Protein AF-A0A8T1VXT5-F1 (afdb_monomer)

Radius of gyration: 15.93 Å; Cα contacts (8 Å, |Δi|>4): 173; chains: 1; bounding box: 27×40×56 Å

Mean predicted aligned error: 9.42 Å

Secondary structure (DSSP, 8-state):
----------TTSTTTTTGGGGS-SEEEETTSPPPGGGTTT-EEEEEE-STT-EEEEEESSHHHHHHHHHH--SSEEEE-TTS-EEEEE-S-HHHHHHHHHHIIIIITT-

Sequence (110 aa):
MSNFWFQAVSQGVAGIIKTCRSFQSEYVSAYEPRDPKDREKYWLVATEEGCDNVRVCRYDKEQDARGVFDEIWCCRILYNTHGDEVQCAGWNPMAHATIRRVMTEKYLTG

Organism: NCBI:txid221518

Foldseek 3Di:
DDDDDDDDDPPDDPPLVVPLVVLFPDKAFLQAADDPVQQLQWKWKWFADDDLGIIITTDRDPVSQVVVVVSDAGWIFIAHSNRDTDDTDHDDVVRVVSRVCSNVPHYNPD

Solvent-accessible surface area (backbone atoms only — not comparable to full-atom values): 6503 Å² total; per-residue (Å²): 140,84,90,80,90,80,78,89,77,82,90,76,67,80,73,70,66,63,74,65,59,86,76,50,81,42,83,43,59,28,78,52,52,44,60,58,86,53,58,58,55,36,21,34,39,37,32,47,73,58,91,93,38,41,32,33,36,39,26,82,42,67,68,60,38,49,52,51,57,72,70,54,76,59,34,33,37,36,25,43,36,84,65,49,82,75,48,76,49,59,90,50,68,67,47,51,53,51,41,53,50,40,40,61,74,31,21,67,67,75

Nearest PDB structures (foldseek):
  2jzs-assembly1_A  TM=2.879E-01  e=7.447E-01  unclassified
  4grf-assembly1_A  TM=3.196E-01  e=1.773E+00  Phocaeicola vulgatus ATCC 8482
  2h01-assembly1_A  TM=2.784E-01  e=2.272E+00  Plasmodium yoelii
  4hqs-assembly1_A  TM=2.963E-01  e=5.409E+00  Streptococcus pneumoniae TIGR4
  7djk-assembly1_A  TM=3.439E-01  e=4.222E+00  Arabidopsis thaliana

Structure (mmCIF, N/CA/C/O backbone):
data_AF-A0A8T1VXT5-F1
#
_entry.id   AF-A0A8T1VXT5-F1
#
loop_
_atom_site.group_PDB
_atom_site.id
_atom_site.type_symbol
_atom_site.label_atom_id
_atom_site.label_alt_id
_atom_site.label_comp_id
_atom_site.label_asym_id
_atom_site.label_entity_id
_atom_site.label_seq_id
_atom_site.pdbx_PDB_ins_code
_atom_site.Cartn_x
_atom_site.Cartn_y
_atom_site.Cartn_z
_atom_site.occupancy
_atom_site.B_iso_or_equiv
_atom_site.auth_seq_id
_atom_site.auth_comp_id
_atom_site.auth_asym_id
_atom_site.auth_atom_id
_atom_site.pdbx_PDB_model_num
ATOM 1 N N . MET A 1 1 ? 0.366 25.143 -46.150 1.00 42.97 1 MET A N 1
ATOM 2 C CA . MET A 1 1 ? 1.187 25.440 -44.957 1.00 42.97 1 MET A CA 1
ATOM 3 C C . MET A 1 1 ? 0.432 24.961 -43.731 1.00 42.97 1 MET A C 1
ATOM 5 O O . MET A 1 1 ? -0.788 25.057 -43.758 1.00 42.97 1 MET A O 1
ATOM 9 N N . SER A 1 2 ? 1.181 24.465 -42.738 1.00 34.94 2 SER A N 1
ATOM 10 C CA . SER A 1 2 ? 0.801 24.102 -41.355 1.00 34.94 2 SER A CA 1
ATOM 11 C C . SER A 1 2 ? 0.974 22.613 -41.040 1.00 34.94 2 SER A C 1
ATOM 13 O O . SER A 1 2 ? 0.095 21.793 -41.282 1.00 34.94 2 SER A O 1
ATOM 15 N N . ASN A 1 3 ? 2.149 22.305 -40.482 1.00 40.50 3 ASN A N 1
ATOM 16 C CA . ASN A 1 3 ? 2.483 21.059 -39.798 1.00 40.50 3 ASN A CA 1
ATOM 17 C C . ASN A 1 3 ? 1.803 21.043 -38.422 1.00 40.50 3 ASN A C 1
ATOM 19 O O . ASN A 1 3 ? 1.971 21.995 -37.662 1.00 40.50 3 ASN A O 1
ATOM 23 N N . PHE A 1 4 ? 1.123 19.952 -38.073 1.00 35.25 4 PHE A N 1
ATOM 24 C CA . PHE A 1 4 ? 0.721 19.662 -36.697 1.00 35.25 4 PHE A CA 1
ATOM 25 C C . PHE A 1 4 ? 1.292 18.304 -36.288 1.00 35.25 4 PHE A C 1
ATOM 27 O O . PHE A 1 4 ? 0.846 17.250 -36.731 1.00 35.25 4 PHE A O 1
ATOM 34 N N . TRP A 1 5 ? 2.323 18.359 -35.451 1.00 41.44 5 TRP A N 1
ATOM 35 C CA . TRP A 1 5 ? 2.756 17.256 -34.605 1.00 41.44 5 TRP A CA 1
ATOM 36 C C . TRP A 1 5 ? 1.689 17.022 -33.543 1.00 41.44 5 TRP A C 1
ATOM 38 O O . TRP A 1 5 ? 1.397 17.984 -32.856 1.00 41.44 5 TRP A O 1
ATOM 48 N N . PHE A 1 6 ? 1.170 15.806 -33.344 1.00 32.94 6 PHE A N 1
ATOM 49 C CA . PHE A 1 6 ? 0.719 15.356 -32.018 1.00 32.94 6 PHE A CA 1
ATOM 50 C C . PHE A 1 6 ? 0.604 13.819 -31.949 1.00 32.94 6 PHE A C 1
ATOM 52 O O . PHE A 1 6 ? -0.266 13.203 -32.550 1.00 32.94 6 PHE A O 1
ATOM 59 N N . GLN A 1 7 ? 1.546 13.262 -31.183 1.00 29.30 7 GLN A N 1
ATOM 60 C CA . GLN A 1 7 ? 1.432 12.170 -30.209 1.00 29.30 7 GLN A CA 1
ATOM 61 C C . GLN A 1 7 ? 0.935 10.781 -30.648 1.00 29.30 7 GLN A C 1
ATOM 63 O O . GLN A 1 7 ? -0.252 10.502 -30.787 1.00 29.30 7 GLN A O 1
ATOM 68 N N . ALA A 1 8 ? 1.904 9.861 -30.692 1.00 33.66 8 ALA A N 1
ATOM 69 C CA . ALA A 1 8 ? 1.696 8.429 -30.560 1.00 33.66 8 ALA A CA 1
ATOM 70 C C . ALA A 1 8 ? 1.116 8.114 -29.171 1.00 33.66 8 ALA A C 1
ATOM 72 O O . ALA A 1 8 ? 1.786 8.272 -28.152 1.00 33.66 8 ALA A O 1
ATOM 73 N N . VAL A 1 9 ? -0.135 7.663 -29.141 1.00 38.06 9 VAL A N 1
ATOM 74 C CA . VAL A 1 9 ? -0.779 7.135 -27.937 1.00 38.06 9 VAL A CA 1
ATOM 75 C C . VAL A 1 9 ? -0.375 5.666 -27.817 1.00 38.06 9 VAL A C 1
ATOM 77 O O . VAL A 1 9 ? -0.779 4.835 -28.630 1.00 38.06 9 VAL A O 1
ATOM 80 N N . SER A 1 10 ? 0.460 5.340 -26.833 1.00 31.66 10 SER A N 1
ATOM 81 C CA . SER A 1 10 ? 0.833 3.964 -26.508 1.00 31.66 10 SER A CA 1
ATOM 82 C C . SER A 1 10 ? -0.372 3.219 -25.921 1.00 31.66 10 SER A C 1
ATOM 84 O O . SER A 1 10 ? -0.657 3.252 -24.725 1.00 31.66 10 SER A O 1
ATOM 86 N N . GLN A 1 11 ? -1.102 2.513 -26.782 1.00 36.59 11 GLN A N 1
ATOM 87 C CA . GLN A 1 11 ? -2.072 1.504 -26.367 1.00 36.59 11 GLN A CA 1
ATOM 88 C C . GLN A 1 11 ? -1.321 0.272 -25.849 1.00 36.59 11 GLN A C 1
ATOM 90 O O . GLN A 1 11 ? -0.969 -0.613 -26.620 1.00 36.59 11 GLN A O 1
ATOM 95 N N . GLY A 1 12 ? -1.023 0.229 -24.549 1.00 31.75 12 GLY A N 1
ATOM 96 C CA . GLY A 1 12 ? -0.333 -0.931 -23.965 1.00 31.75 12 GLY A CA 1
ATOM 97 C C . GLY A 1 12 ? -0.680 -1.279 -22.520 1.00 31.75 12 GLY A C 1
ATOM 98 O O . GLY A 1 12 ? -0.534 -2.432 -22.139 1.00 31.75 12 GLY A O 1
ATOM 99 N N . VAL A 1 13 ? -1.175 -0.335 -21.710 1.00 40.25 13 VAL A N 1
ATOM 100 C CA . VAL A 1 13 ? -1.324 -0.564 -20.253 1.00 40.25 13 VAL A CA 1
ATOM 101 C C . VAL A 1 13 ? -2.787 -0.671 -19.804 1.00 40.25 13 VAL A C 1
ATOM 103 O O . VAL A 1 13 ? -3.094 -1.343 -18.824 1.00 40.25 13 VAL A O 1
ATOM 106 N N . ALA A 1 14 ? -3.727 -0.097 -20.562 1.00 38.41 14 ALA A N 1
ATOM 107 C CA . ALA A 1 14 ? -5.142 -0.054 -20.175 1.00 38.41 14 ALA A CA 1
ATOM 108 C C . ALA A 1 14 ? -5.850 -1.428 -20.192 1.00 38.41 14 ALA A C 1
ATOM 110 O O . ALA A 1 14 ? -6.908 -1.582 -19.585 1.00 38.41 14 ALA A O 1
ATOM 111 N N . GLY A 1 15 ? -5.289 -2.420 -20.893 1.00 29.75 15 GLY A N 1
ATOM 112 C CA . GLY A 1 15 ? -5.902 -3.741 -21.055 1.00 29.75 15 GLY A CA 1
ATOM 113 C C . GLY A 1 15 ? -5.763 -4.659 -19.839 1.00 29.75 15 GLY A C 1
ATOM 114 O O . GLY A 1 15 ? -6.658 -5.461 -19.596 1.00 29.7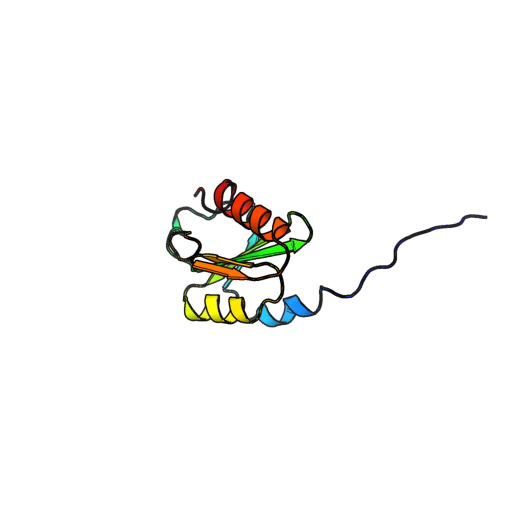5 15 GLY A O 1
ATOM 115 N N . ILE A 1 16 ? -4.686 -4.532 -19.056 1.00 42.62 16 ILE A N 1
ATOM 116 C CA . ILE A 1 16 ? -4.356 -5.529 -18.021 1.00 42.62 16 ILE A CA 1
ATOM 117 C C . ILE A 1 16 ? -5.066 -5.232 -16.688 1.00 42.62 16 ILE A C 1
ATOM 119 O O . ILE A 1 16 ? -5.418 -6.148 -15.955 1.00 42.62 16 ILE A O 1
ATOM 123 N N . ILE A 1 17 ? -5.391 -3.967 -16.408 1.00 44.53 17 ILE A N 1
ATOM 124 C CA . ILE A 1 17 ? -6.075 -3.560 -15.162 1.00 44.53 17 ILE A CA 1
ATOM 125 C C . ILE A 1 17 ? -7.564 -3.969 -15.165 1.00 44.53 17 ILE A C 1
ATOM 127 O O . ILE A 1 17 ? -8.216 -4.035 -14.124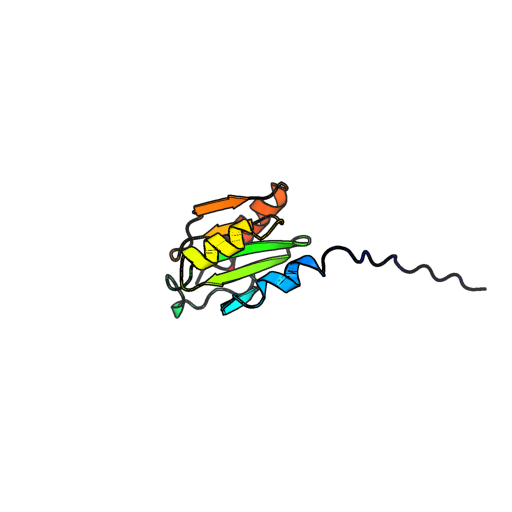 1.00 44.53 17 ILE A O 1
ATOM 131 N N . LYS A 1 18 ? -8.139 -4.274 -16.337 1.00 40.12 18 LYS A N 1
ATOM 132 C CA . LYS A 1 18 ? -9.584 -4.508 -16.469 1.00 40.12 18 LYS A CA 1
ATOM 133 C C . LYS A 1 18 ? -10.051 -5.847 -15.884 1.00 40.12 18 LYS A C 1
ATOM 135 O O . LYS A 1 18 ? -11.232 -5.959 -15.568 1.00 40.12 18 LYS A O 1
ATOM 140 N N . THR A 1 19 ? -9.161 -6.827 -15.724 1.00 40.03 19 THR A N 1
ATOM 141 C CA . THR A 1 19 ? -9.538 -8.198 -15.340 1.00 40.03 19 THR A CA 1
ATOM 142 C C . THR A 1 19 ? -9.670 -8.389 -13.824 1.00 40.03 19 THR A C 1
ATOM 144 O O . THR A 1 19 ? -10.522 -9.157 -13.396 1.00 40.03 19 THR A O 1
ATOM 147 N N . CYS A 1 20 ? -8.953 -7.620 -12.995 1.00 46.28 20 CYS A N 1
ATOM 148 C CA . CYS A 1 20 ? -9.057 -7.707 -11.526 1.00 46.28 20 CYS A CA 1
ATOM 149 C C . CYS A 1 20 ? -10.175 -6.823 -10.928 1.00 46.28 20 CYS A C 1
ATOM 151 O O . CYS A 1 20 ? -10.312 -6.721 -9.712 1.00 46.28 20 CYS A O 1
ATOM 153 N N . ARG A 1 21 ? -10.995 -6.169 -11.766 1.00 49.59 21 ARG A N 1
ATOM 154 C CA . ARG A 1 21 ? -12.031 -5.214 -11.325 1.00 49.59 21 ARG A CA 1
ATOM 155 C C . ARG A 1 21 ? -13.292 -5.856 -10.741 1.00 49.59 21 ARG A C 1
ATOM 157 O O . ARG A 1 21 ? -14.089 -5.146 -10.143 1.00 49.59 21 ARG A O 1
ATOM 164 N N . SER A 1 22 ? -13.509 -7.158 -10.933 1.00 45.31 22 SER A N 1
ATOM 165 C CA . SER A 1 22 ? -14.732 -7.842 -10.480 1.00 45.31 22 SER A CA 1
ATOM 166 C C . SER A 1 22 ? -14.680 -8.337 -9.029 1.00 45.31 22 SER A C 1
ATOM 168 O O . SER A 1 22 ? -15.710 -8.763 -8.519 1.00 45.31 22 SER A O 1
ATOM 170 N N . PHE A 1 23 ? -13.514 -8.277 -8.373 1.00 49.00 23 PHE A N 1
ATOM 171 C CA . PHE A 1 23 ? -13.314 -8.708 -6.978 1.00 49.00 23 PHE A CA 1
ATOM 172 C C . PHE A 1 23 ? -12.913 -7.574 -6.021 1.00 49.00 23 PHE A C 1
ATOM 174 O O . PHE A 1 23 ? -12.847 -7.783 -4.813 1.00 49.00 23 PHE A O 1
ATOM 181 N N . GLN A 1 24 ? -12.645 -6.373 -6.536 1.00 56.75 24 GLN A N 1
ATOM 182 C CA . GLN A 1 24 ? -12.264 -5.225 -5.714 1.00 56.75 24 GLN A CA 1
ATOM 183 C C . GLN A 1 24 ? -13.507 -4.666 -5.022 1.00 56.75 24 GLN A C 1
ATOM 185 O O . GLN A 1 24 ? -14.421 -4.210 -5.709 1.00 56.75 24 GLN A O 1
ATOM 190 N N . SER A 1 25 ? -13.545 -4.678 -3.683 1.00 59.28 25 SER A N 1
ATOM 191 C CA . SER A 1 25 ? -14.630 -3.994 -2.973 1.00 59.28 25 SER A CA 1
ATOM 192 C C . SER A 1 25 ? -14.533 -2.487 -3.216 1.00 59.28 25 SER A C 1
ATOM 194 O O . SER A 1 25 ? -15.550 -1.859 -3.496 1.00 59.28 25 SER A O 1
ATOM 196 N N . GLU A 1 26 ? -13.313 -1.926 -3.229 1.00 74.00 26 GLU A N 1
ATOM 197 C CA . GLU A 1 26 ? -13.056 -0.514 -3.532 1.00 74.00 26 GLU A CA 1
ATOM 198 C C . GLU A 1 26 ? -11.652 -0.292 -4.133 1.00 74.00 26 GLU A C 1
ATOM 200 O O . GLU A 1 26 ? -10.658 -0.855 -3.663 1.00 74.00 26 GLU A O 1
ATOM 205 N N . TYR A 1 27 ? -11.572 0.565 -5.160 1.00 82.94 27 TYR A N 1
ATOM 206 C CA . TYR A 1 27 ? -10.335 1.013 -5.812 1.00 82.94 27 TYR A CA 1
ATOM 207 C C . TYR A 1 27 ? -10.210 2.532 -5.682 1.00 82.94 27 TYR A C 1
ATOM 209 O O . TYR A 1 27 ? -10.947 3.275 -6.335 1.00 82.94 27 TYR A O 1
ATOM 217 N N . VAL A 1 28 ? -9.305 2.999 -4.824 1.00 90.81 28 VAL A N 1
ATOM 218 C CA . VAL A 1 28 ? -9.264 4.401 -4.381 1.00 90.81 28 VAL A CA 1
ATOM 219 C C . VAL A 1 28 ? -7.895 5.046 -4.585 1.00 90.81 28 VAL A C 1
ATOM 221 O O . VAL A 1 28 ? -6.885 4.383 -4.829 1.00 90.81 28 VAL A O 1
ATOM 224 N N . SER A 1 29 ? -7.866 6.375 -4.519 1.00 92.62 29 SER A N 1
ATOM 225 C CA . SER A 1 29 ? -6.624 7.148 -4.489 1.00 92.62 29 SER A CA 1
ATOM 226 C C . SER A 1 29 ? -5.938 6.996 -3.129 1.00 92.62 29 SER A C 1
ATOM 228 O O . SER A 1 29 ? -6.598 7.115 -2.102 1.00 92.62 29 SER A O 1
ATOM 230 N N . ALA A 1 30 ? -4.615 6.804 -3.101 1.00 94.38 30 ALA A N 1
ATOM 231 C CA . ALA A 1 30 ? -3.855 6.805 -1.845 1.00 94.38 30 ALA A CA 1
ATOM 232 C C . ALA A 1 30 ? -3.657 8.216 -1.251 1.00 94.38 30 ALA A C 1
ATOM 234 O O . ALA A 1 30 ? -3.162 8.366 -0.138 1.00 94.38 30 ALA A O 1
ATOM 235 N N . TYR A 1 31 ? -4.017 9.264 -1.997 1.00 93.31 31 TYR A N 1
AT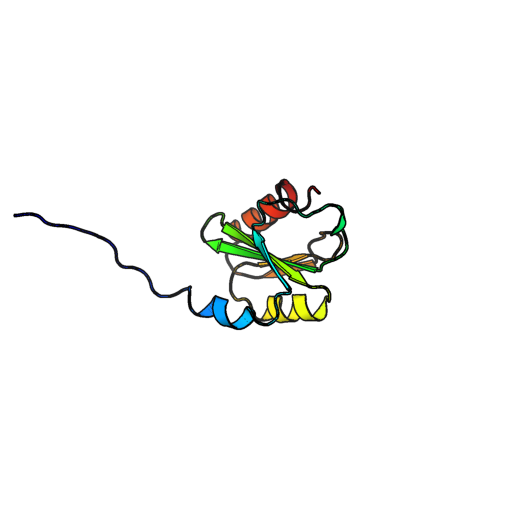OM 236 C CA . TYR A 1 31 ? -3.901 10.657 -1.551 1.00 93.31 31 TYR A CA 1
ATOM 237 C C . TYR A 1 31 ? -5.097 11.118 -0.719 1.00 93.31 31 TYR A C 1
ATOM 239 O O . TYR A 1 31 ? -5.021 12.155 -0.063 1.00 93.31 31 TYR A O 1
ATOM 247 N N . GLU A 1 32 ? -6.187 10.358 -0.754 1.00 91.12 32 GLU A N 1
ATOM 248 C CA . GLU A 1 32 ? -7.335 10.557 0.117 1.00 91.12 32 GLU A CA 1
ATOM 249 C C . GLU A 1 32 ? -7.114 9.709 1.373 1.00 91.12 32 GLU A C 1
ATOM 251 O O . GLU A 1 32 ? -6.997 8.486 1.256 1.00 91.12 32 GLU A O 1
ATOM 256 N N . PRO A 1 33 ? -7.009 10.323 2.565 1.00 91.00 33 PRO A N 1
ATOM 257 C CA . PRO A 1 33 ? -6.837 9.572 3.798 1.00 91.00 33 PRO A CA 1
ATOM 258 C C . PRO A 1 33 ? -7.966 8.561 3.981 1.00 91.00 33 PRO A C 1
ATOM 260 O O . PRO A 1 33 ? -9.131 8.837 3.683 1.00 91.00 33 PRO A O 1
ATOM 263 N N . ARG A 1 34 ? -7.621 7.384 4.497 1.00 90.62 34 ARG A N 1
ATOM 264 C CA . ARG A 1 34 ? -8.605 6.387 4.919 1.00 90.62 34 ARG A CA 1
ATOM 265 C C . ARG A 1 34 ? -9.503 6.975 6.013 1.00 90.62 34 ARG A C 1
ATOM 267 O O . ARG A 1 34 ? -9.024 7.705 6.878 1.00 90.62 34 ARG A O 1
ATOM 274 N N . ASP A 1 35 ? -10.791 6.625 5.998 1.00 89.88 35 ASP A N 1
ATOM 275 C CA . ASP A 1 35 ? -11.696 6.977 7.097 1.00 89.88 35 ASP A CA 1
ATOM 276 C C . ASP A 1 35 ? -11.181 6.317 8.396 1.00 89.88 35 ASP A C 1
ATOM 278 O O . ASP A 1 35 ? -10.931 5.106 8.395 1.00 89.88 35 ASP A O 1
ATOM 282 N N . PRO A 1 36 ? -11.045 7.059 9.509 1.00 88.75 36 PRO A N 1
ATOM 283 C CA . PRO A 1 36 ? -10.654 6.495 10.801 1.00 88.75 36 PRO A CA 1
ATOM 284 C C . PRO A 1 36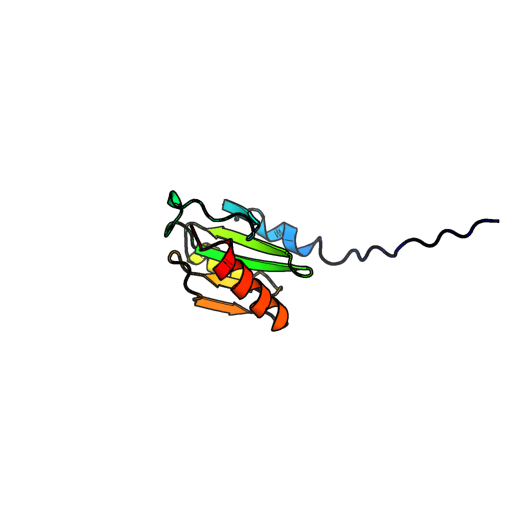 ? -11.494 5.282 11.232 1.00 88.75 36 PRO A C 1
ATOM 286 O O . PRO A 1 36 ? -10.998 4.386 11.910 1.00 88.75 36 PRO A O 1
ATOM 289 N N . LYS A 1 37 ? -12.768 5.212 10.825 1.00 89.00 37 LYS A N 1
ATOM 290 C CA . LYS A 1 37 ? -13.669 4.078 11.109 1.00 89.00 37 LYS A CA 1
ATOM 291 C C . LYS A 1 37 ? -13.287 2.810 10.369 1.00 89.00 37 LYS A C 1
ATOM 293 O O . LYS A 1 37 ? -13.596 1.714 10.825 1.00 89.00 37 LYS A O 1
ATOM 298 N N . ASP A 1 38 ? -12.654 2.967 9.217 1.00 87.62 38 ASP A N 1
ATOM 299 C CA . ASP A 1 38 ? -12.188 1.845 8.431 1.00 87.62 38 ASP A CA 1
ATOM 300 C C . ASP A 1 38 ? -10.842 1.346 8.931 1.00 87.62 38 ASP A C 1
ATOM 3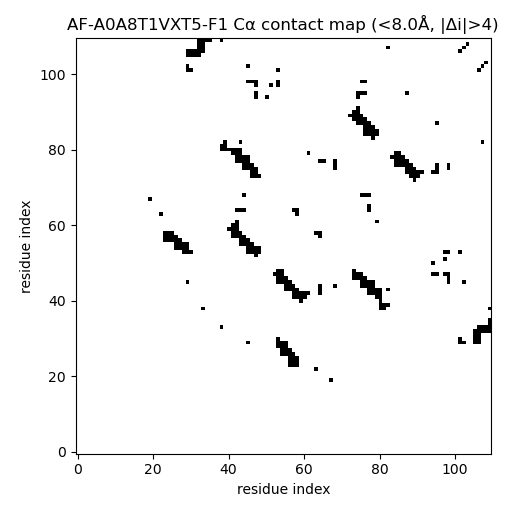02 O O . ASP A 1 38 ? -10.371 0.352 8.385 1.00 87.62 38 ASP A O 1
ATOM 306 N N . ARG A 1 39 ? -10.201 1.997 9.916 1.00 84.56 39 ARG A N 1
ATOM 307 C CA . ARG A 1 39 ? -8.950 1.537 10.535 1.00 84.56 39 ARG A CA 1
ATOM 308 C C . ARG A 1 39 ? -9.097 0.084 10.993 1.00 84.56 39 ARG A C 1
ATOM 310 O O . ARG A 1 39 ? -10.116 -0.308 11.539 1.00 84.56 39 ARG A O 1
ATOM 317 N N . GLU A 1 40 ? -8.104 -0.739 10.672 1.00 88.69 40 GLU A N 1
ATOM 318 C CA . GLU A 1 40 ? -8.085 -2.184 10.944 1.00 88.69 40 GLU A CA 1
ATOM 319 C C . GLU A 1 40 ? -9.160 -3.046 10.256 1.00 88.69 40 GLU A C 1
ATOM 321 O O . GLU A 1 40 ? -9.196 -4.256 10.454 1.00 88.69 40 GLU A O 1
ATOM 326 N N . LYS A 1 41 ? -9.987 -2.471 9.375 1.00 91.50 41 LYS A N 1
ATOM 327 C CA . LYS A 1 41 ? -11.034 -3.219 8.667 1.00 91.50 41 LYS A CA 1
ATOM 328 C C . LYS A 1 41 ? -10.552 -3.989 7.436 1.00 91.50 41 LYS A C 1
ATOM 330 O O . LYS A 1 41 ? -10.980 -5.115 7.216 1.00 91.50 41 LYS A O 1
ATOM 335 N N . TYR A 1 42 ? -9.683 -3.380 6.629 1.00 94.44 42 TYR A N 1
ATOM 336 C CA . TYR A 1 42 ? -9.356 -3.887 5.296 1.00 94.44 42 TYR A CA 1
ATOM 337 C C . TYR A 1 42 ? -7.881 -4.229 5.139 1.00 94.44 42 TYR A C 1
ATOM 339 O O . TYR A 1 42 ? -7.014 -3.457 5.546 1.00 94.44 42 TYR A O 1
ATOM 347 N N . TRP A 1 43 ? -7.620 -5.333 4.451 1.00 96.00 43 TRP A N 1
ATOM 348 C CA . TRP A 1 43 ? -6.355 -5.603 3.783 1.00 96.00 43 TRP A CA 1
ATOM 349 C C . TRP A 1 43 ? -6.187 -4.674 2.589 1.00 96.00 43 TRP A C 1
ATOM 351 O O . TRP A 1 43 ? -7.158 -4.366 1.891 1.00 96.00 43 TRP A O 1
ATOM 361 N N . LEU A 1 44 ? -4.954 -4.231 2.346 1.00 96.31 44 LEU A N 1
ATOM 362 C CA . LEU A 1 44 ? -4.675 -3.214 1.340 1.00 96.31 44 LEU A CA 1
ATOM 363 C C . LEU A 1 44 ? -3.639 -3.718 0.345 1.00 96.31 44 LEU A C 1
ATOM 365 O O . LEU A 1 44 ? -2.572 -4.185 0.735 1.00 96.31 44 LEU A O 1
ATOM 369 N N . VAL A 1 45 ? -3.917 -3.543 -0.942 1.00 96.31 45 VAL A N 1
ATOM 370 C CA . VAL A 1 45 ? -2.905 -3.677 -1.994 1.00 96.31 45 VAL A CA 1
ATOM 371 C C . VAL A 1 45 ? -2.688 -2.303 -2.600 1.00 96.31 45 VAL A C 1
ATOM 373 O O . VAL A 1 45 ? -3.569 -1.772 -3.277 1.00 96.31 45 VAL A O 1
ATOM 376 N N . ALA A 1 46 ? -1.523 -1.721 -2.333 1.00 96.81 46 ALA A N 1
ATOM 377 C CA . ALA A 1 46 ? -1.121 -0.450 -2.910 1.00 96.81 46 ALA A CA 1
ATOM 378 C C . ALA A 1 46 ? -0.297 -0.690 -4.176 1.00 96.81 46 ALA A C 1
ATOM 380 O O . ALA A 1 46 ? 0.581 -1.551 -4.189 1.00 96.81 46 ALA A O 1
ATOM 381 N N . THR A 1 47 ? -0.559 0.077 -5.226 1.00 95.31 47 THR A N 1
ATOM 382 C CA . THR A 1 47 ? 0.130 -0.007 -6.521 1.00 95.31 47 THR A CA 1
ATOM 383 C C . THR A 1 47 ? 0.517 1.383 -7.000 1.00 95.31 47 THR A C 1
ATOM 385 O O . THR A 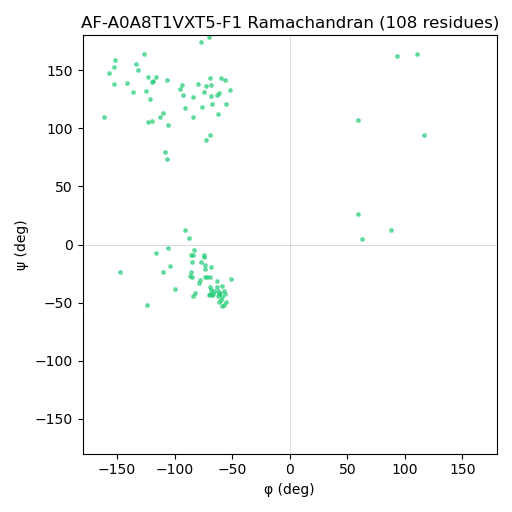1 47 ? -0.127 2.359 -6.620 1.00 95.31 47 THR A O 1
ATOM 388 N N . GLU A 1 48 ? 1.546 1.486 -7.839 1.00 93.12 48 GLU A N 1
ATOM 389 C CA . GLU A 1 48 ? 1.833 2.717 -8.582 1.00 93.12 48 GLU A CA 1
ATOM 390 C C . GLU A 1 48 ? 1.534 2.512 -10.070 1.00 93.12 48 GLU A C 1
ATOM 392 O O . GLU A 1 48 ? 2.203 1.740 -10.763 1.00 93.12 48 GLU A O 1
ATOM 397 N N . GLU A 1 49 ? 0.518 3.219 -10.561 1.00 87.38 49 GLU A N 1
ATOM 398 C CA . GLU A 1 49 ? 0.030 3.137 -11.938 1.00 87.38 49 GLU A CA 1
ATOM 399 C C . GLU A 1 49 ? 0.430 4.384 -12.735 1.00 87.38 49 GLU A C 1
ATOM 401 O O . GLU A 1 49 ? -0.387 5.256 -13.034 1.00 87.38 49 GLU A O 1
ATOM 406 N N . GLY A 1 50 ? 1.711 4.475 -13.082 1.00 84.12 50 GLY A N 1
ATOM 407 C CA . GLY A 1 50 ? 2.308 5.693 -13.637 1.00 84.12 50 GLY A CA 1
ATOM 408 C C . GLY A 1 50 ? 2.929 6.564 -12.545 1.00 84.12 50 GLY A C 1
ATOM 409 O O . GLY A 1 50 ? 2.645 6.382 -11.367 1.00 84.12 50 GLY A O 1
ATOM 410 N N . CYS A 1 51 ? 3.808 7.485 -12.946 1.00 85.44 51 CYS A N 1
ATOM 411 C CA . CYS A 1 51 ? 4.637 8.260 -12.018 1.00 85.44 51 CYS A CA 1
ATOM 412 C C . CYS A 1 51 ? 3.786 9.005 -10.977 1.00 85.44 51 CYS A C 1
ATOM 414 O O . CYS A 1 51 ? 2.950 9.826 -11.357 1.00 85.44 51 CYS A O 1
ATOM 416 N N . ASP A 1 52 ? 4.020 8.719 -9.692 1.00 87.06 52 ASP A N 1
ATOM 417 C CA . ASP A 1 52 ? 3.341 9.343 -8.543 1.00 87.06 52 ASP A CA 1
ATOM 418 C C . ASP A 1 52 ? 1.809 9.145 -8.548 1.00 87.06 52 ASP A C 1
ATOM 420 O O . ASP A 1 52 ? 1.056 9.931 -7.987 1.00 87.06 52 ASP A O 1
ATOM 424 N N . ASN A 1 53 ? 1.307 8.080 -9.182 1.00 92.38 53 ASN A N 1
ATOM 425 C CA . ASN A 1 53 ? -0.112 7.719 -9.146 1.00 92.38 53 ASN A CA 1
ATOM 426 C C . ASN A 1 53 ? -0.309 6.466 -8.289 1.00 92.38 53 ASN A C 1
ATOM 428 O O . ASN A 1 53 ? -0.446 5.354 -8.806 1.00 92.38 53 ASN A O 1
ATOM 432 N N . VAL A 1 54 ? -0.312 6.655 -6.966 1.00 95.25 54 VAL A N 1
ATOM 433 C CA . VAL A 1 54 ? -0.507 5.561 -6.007 1.00 95.25 54 VAL A CA 1
ATOM 434 C C . VAL A 1 54 ? -1.993 5.278 -5.793 1.00 95.25 54 VAL A C 1
ATOM 436 O O . VAL A 1 54 ? -2.791 6.165 -5.471 1.00 95.25 54 VAL A O 1
ATOM 439 N N . ARG A 1 55 ? -2.362 4.011 -5.962 1.00 94.81 55 ARG A N 1
ATOM 440 C CA . ARG A 1 55 ? -3.731 3.503 -5.874 1.00 94.81 55 ARG A CA 1
ATOM 441 C C . ARG A 1 55 ? -3.822 2.414 -4.828 1.00 94.81 55 ARG A C 1
ATOM 443 O O . ARG A 1 55 ? -2.890 1.625 -4.692 1.00 94.81 55 ARG A O 1
ATOM 450 N N . VAL A 1 56 ? -4.944 2.356 -4.117 1.00 94.50 56 VAL A N 1
ATOM 451 C CA . VAL A 1 56 ? -5.183 1.369 -3.061 1.00 94.50 56 VAL A CA 1
ATOM 452 C C . VAL A 1 56 ? -6.418 0.551 -3.390 1.00 94.50 56 VAL A C 1
ATOM 454 O O . VAL A 1 56 ? -7.503 1.093 -3.593 1.00 94.50 56 VAL A O 1
ATOM 457 N N . CYS A 1 57 ? -6.248 -0.765 -3.402 1.00 93.06 57 CYS A N 1
ATOM 458 C CA . CYS A 1 57 ? -7.344 -1.723 -3.409 1.00 93.06 57 CYS A CA 1
ATOM 459 C C . CYS A 1 57 ? -7.624 -2.166 -1.970 1.00 93.06 57 CYS A C 1
ATOM 461 O O . CYS A 1 57 ? -6.676 -2.497 -1.253 1.00 93.06 57 CYS A O 1
ATOM 463 N N . ARG A 1 58 ? -8.895 -2.204 -1.563 1.00 93.19 58 ARG A N 1
ATOM 464 C CA . ARG A 1 58 ? -9.326 -2.662 -0.231 1.00 93.19 58 ARG A CA 1
ATOM 465 C C . ARG A 1 58 ? -9.988 -4.034 -0.319 1.00 93.19 58 ARG A C 1
ATOM 467 O O . ARG A 1 58 ? -10.743 -4.288 -1.255 1.00 93.19 58 ARG A O 1
ATOM 474 N N . TYR A 1 59 ? -9.727 -4.888 0.667 1.00 92.31 59 TYR A N 1
ATOM 475 C CA . TYR A 1 59 ? -10.306 -6.229 0.759 1.00 92.31 59 TYR A CA 1
ATOM 476 C C . TYR A 1 59 ? -10.639 -6.584 2.207 1.00 92.31 59 TYR A C 1
ATOM 478 O O . TYR A 1 59 ? -9.843 -6.334 3.108 1.00 92.31 59 TYR A O 1
ATOM 486 N N . ASP A 1 60 ? -11.785 -7.221 2.434 1.00 92.00 60 ASP A N 1
ATOM 487 C CA . ASP A 1 60 ? -12.178 -7.688 3.772 1.00 92.00 60 ASP A CA 1
ATOM 488 C C . ASP A 1 60 ? -11.350 -8.894 4.239 1.00 92.00 60 ASP A C 1
ATOM 490 O O . ASP A 1 60 ? -11.166 -9.115 5.435 1.00 92.00 60 ASP A O 1
ATOM 494 N N . LYS A 1 61 ? -10.852 -9.701 3.295 1.00 91.88 61 LYS A N 1
ATOM 495 C CA . LYS A 1 61 ? -10.147 -10.955 3.573 1.00 91.88 61 LYS A CA 1
ATOM 496 C C . LYS A 1 61 ? -8.722 -10.916 3.045 1.00 91.88 61 LYS A C 1
ATOM 498 O O . LYS A 1 61 ? -8.469 -10.490 1.921 1.00 91.88 61 LYS A O 1
ATOM 503 N N . GLU A 1 62 ? -7.810 -11.483 3.830 1.00 94.75 62 GLU A N 1
ATOM 504 C CA . GLU A 1 62 ? -6.406 -11.660 3.449 1.00 94.75 62 GLU A CA 1
ATOM 505 C C . GLU A 1 62 ? -6.257 -12.441 2.140 1.00 94.75 62 GLU A C 1
ATOM 507 O O . GLU A 1 62 ? -5.448 -12.089 1.288 1.00 94.75 62 GLU A O 1
ATOM 512 N N . GLN A 1 63 ? -7.046 -13.506 1.985 1.00 94.38 63 GLN A N 1
ATOM 513 C CA . GLN A 1 63 ? -6.971 -14.415 0.841 1.00 94.38 63 GLN A CA 1
ATOM 514 C C . GLN A 1 63 ? -7.246 -13.687 -0.479 1.00 94.38 63 GLN A C 1
ATOM 516 O O . GLN A 1 63 ? -6.512 -13.888 -1.443 1.00 94.38 63 GLN A O 1
ATOM 521 N N . ASP A 1 64 ? -8.239 -12.795 -0.495 1.00 91.56 64 ASP A N 1
ATOM 522 C CA . ASP A 1 64 ? -8.594 -12.010 -1.679 1.00 91.56 64 ASP A CA 1
ATOM 523 C C . ASP A 1 64 ? -7.489 -10.990 -2.001 1.00 91.56 64 ASP A C 1
ATOM 525 O O . ASP A 1 64 ? -7.059 -10.871 -3.150 1.00 91.56 64 ASP A O 1
ATOM 529 N N . ALA A 1 65 ? -6.953 -10.316 -0.975 1.00 93.88 65 ALA A N 1
ATOM 530 C CA . ALA A 1 65 ? -5.846 -9.374 -1.135 1.00 93.88 65 ALA A CA 1
ATOM 531 C C . ALA A 1 65 ? -4.582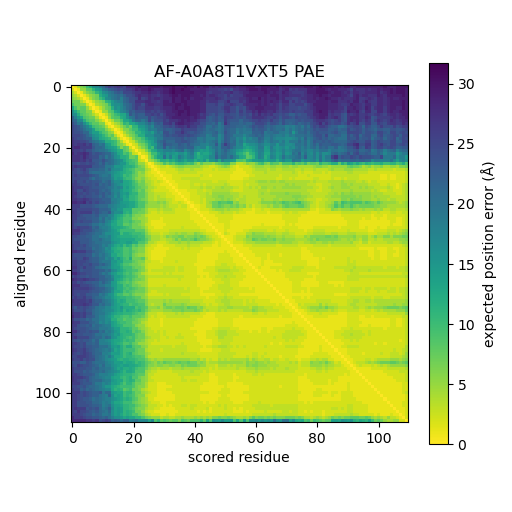 -10.050 -1.682 1.00 93.88 65 ALA A C 1
ATOM 533 O O . ALA A 1 65 ? -3.929 -9.506 -2.571 1.00 93.88 65 ALA A O 1
ATOM 534 N N . ARG A 1 66 ? -4.247 -11.245 -1.180 1.00 95.38 66 ARG A N 1
ATOM 535 C CA . ARG A 1 66 ? -3.111 -12.041 -1.664 1.00 95.38 66 ARG A CA 1
ATOM 536 C C . ARG A 1 66 ? -3.328 -12.551 -3.081 1.00 95.38 66 ARG A C 1
ATOM 538 O O . ARG A 1 66 ? -2.419 -12.428 -3.891 1.00 95.38 66 ARG A O 1
ATOM 545 N N . GLY A 1 67 ? -4.523 -13.054 -3.392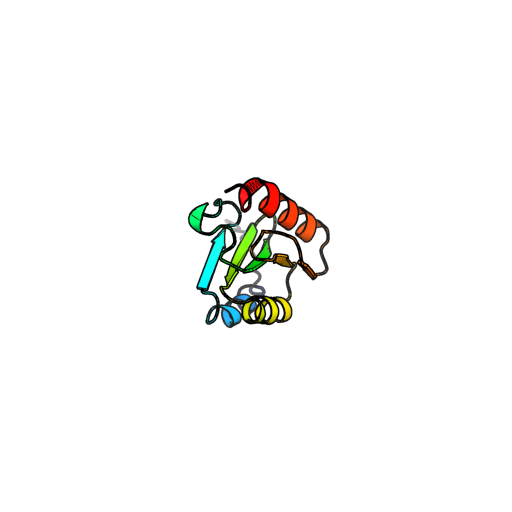 1.00 92.50 67 GLY A N 1
ATOM 546 C CA . GLY A 1 67 ? -4.858 -13.512 -4.740 1.00 92.50 67 GLY A CA 1
ATOM 547 C C . GLY A 1 67 ? -4.636 -12.410 -5.773 1.00 92.50 67 GLY A C 1
ATOM 548 O O . GLY A 1 67 ? -3.897 -12.599 -6.736 1.00 92.50 67 GLY A O 1
ATOM 549 N N . VAL A 1 68 ? -5.166 -11.212 -5.516 1.00 90.00 68 VAL A N 1
ATOM 550 C CA . VAL A 1 68 ? -4.957 -10.070 -6.418 1.00 90.00 68 VAL A CA 1
ATOM 551 C C . VAL A 1 68 ? -3.506 -9.582 -6.398 1.00 90.00 68 VAL A C 1
ATOM 553 O O . VAL A 1 68 ? -2.968 -9.198 -7.438 1.00 90.00 68 VAL A O 1
ATOM 556 N N . PHE A 1 69 ? -2.837 -9.608 -5.243 1.00 93.38 69 PHE A N 1
ATOM 557 C CA . PHE A 1 69 ? -1.414 -9.295 -5.174 1.00 93.38 69 PHE A CA 1
ATOM 558 C C . PHE A 1 69 ? -0.600 -10.218 -6.088 1.00 93.38 69 PHE A C 1
ATOM 560 O O . PHE A 1 69 ? 0.307 -9.744 -6.755 1.00 93.38 69 PHE A O 1
ATOM 567 N N . ASP A 1 70 ? -0.902 -11.505 -6.187 1.00 92.50 70 ASP A N 1
ATOM 568 C CA . ASP A 1 70 ? -0.139 -12.403 -7.059 1.00 92.50 70 ASP A CA 1
ATOM 569 C C . ASP A 1 70 ? -0.450 -12.192 -8.554 1.00 92.50 70 ASP A C 1
ATOM 571 O O . ASP A 1 70 ? 0.434 -12.372 -9.394 1.00 92.50 70 ASP A O 1
ATOM 575 N N . GLU A 1 71 ? -1.655 -11.725 -8.889 1.00 88.81 71 GLU A N 1
ATOM 576 C CA . GLU A 1 71 ? -2.089 -11.443 -10.266 1.00 88.81 71 GLU A CA 1
ATOM 577 C C . GLU A 1 71 ? -1.564 -10.114 -10.834 1.00 88.81 71 GLU A C 1
ATOM 579 O O . GLU A 1 71 ? -1.313 -9.994 -12.038 1.00 88.81 71 GLU A O 1
ATOM 584 N N . ILE A 1 72 ? -1.403 -9.087 -9.993 1.00 86.56 72 ILE A N 1
ATOM 585 C CA . ILE A 1 72 ? -0.906 -7.781 -10.434 1.00 86.56 72 ILE A CA 1
ATOM 586 C C . ILE A 1 72 ? 0.566 -7.907 -10.845 1.00 86.56 72 ILE A C 1
ATOM 588 O O . ILE A 1 72 ? 1.384 -8.507 -10.161 1.00 86.56 72 ILE A O 1
ATOM 592 N N . TRP A 1 73 ? 0.944 -7.288 -11.958 1.00 84.44 73 TRP A N 1
ATOM 593 C CA . TRP A 1 73 ? 2.297 -7.363 -12.522 1.00 84.44 73 TRP A CA 1
ATOM 594 C C . TRP A 1 73 ? 3.127 -6.095 -12.268 1.00 84.44 73 TRP A C 1
ATOM 596 O O . TRP A 1 73 ? 4.355 -6.141 -12.337 1.00 84.44 73 TRP A O 1
ATOM 606 N N . CYS A 1 74 ? 2.483 -4.969 -11.944 1.00 86.56 74 CYS A N 1
ATOM 607 C CA . CYS A 1 74 ? 3.167 -3.720 -11.611 1.00 86.56 74 CYS A CA 1
ATOM 608 C C . CYS A 1 74 ? 3.753 -3.730 -10.184 1.00 86.56 74 CYS A C 1
ATOM 610 O O . CYS A 1 74 ? 3.575 -4.683 -9.412 1.00 86.56 74 CYS A O 1
ATOM 612 N N . CYS A 1 75 ? 4.493 -2.665 -9.848 1.00 93.44 75 CYS A N 1
ATOM 613 C CA . CYS A 1 75 ? 5.016 -2.468 -8.500 1.00 93.44 75 CYS A CA 1
ATOM 614 C C . CYS A 1 75 ? 3.877 -2.310 -7.505 1.00 93.44 75 CYS A C 1
ATOM 616 O O . CYS A 1 75 ? 2.978 -1.488 -7.690 1.00 93.44 75 CYS A O 1
ATOM 618 N N . ARG A 1 76 ? 3.948 -3.111 -6.447 1.00 95.88 76 ARG A N 1
ATOM 619 C CA . ARG A 1 76 ? 2.863 -3.273 -5.493 1.00 95.88 76 ARG A CA 1
ATOM 620 C C . ARG A 1 76 ? 3.370 -3.662 -4.117 1.00 95.88 76 ARG A C 1
ATOM 622 O O . ARG A 1 76 ? 4.417 -4.304 -3.988 1.00 95.88 76 ARG A O 1
ATOM 629 N N . ILE A 1 77 ? 2.598 -3.293 -3.106 1.00 98.12 77 ILE A N 1
ATOM 630 C CA . ILE A 1 77 ? 2.866 -3.596 -1.704 1.00 98.12 77 ILE A CA 1
ATOM 631 C C . ILE A 1 77 ? 1.560 -4.040 -1.043 1.00 98.12 77 ILE A C 1
ATOM 633 O O . ILE A 1 77 ? 0.522 -3.398 -1.207 1.00 98.12 77 ILE A O 1
ATOM 637 N N . LEU A 1 78 ? 1.619 -5.160 -0.330 1.00 98.00 78 LEU A N 1
ATOM 638 C CA . LEU A 1 78 ? 0.537 -5.697 0.481 1.00 98.00 78 LEU A CA 1
ATOM 639 C C . LEU A 1 78 ? 0.698 -5.191 1.912 1.00 98.00 78 LEU A C 1
ATOM 641 O O . LEU A 1 78 ? 1.760 -5.373 2.512 1.00 98.00 78 LEU A O 1
ATOM 645 N N . TYR A 1 79 ? -0.371 -4.630 2.463 1.00 97.88 79 TYR A N 1
ATOM 646 C CA . TYR A 1 79 ? -0.454 -4.244 3.864 1.00 97.88 79 TYR A CA 1
ATOM 647 C C . TYR A 1 79 ? -1.537 -5.049 4.577 1.00 97.88 79 TYR A C 1
ATOM 649 O O . TYR A 1 79 ? -2.593 -5.343 4.002 1.00 97.88 79 TYR A O 1
ATOM 657 N N . ASN A 1 80 ? -1.275 -5.380 5.840 1.00 96.62 80 ASN A N 1
ATOM 658 C CA . ASN A 1 80 ? -2.285 -5.955 6.720 1.00 96.62 80 ASN A CA 1
ATOM 659 C C . ASN A 1 80 ? -3.347 -4.903 7.094 1.00 96.62 80 ASN A C 1
ATOM 661 O O . ASN A 1 80 ? -3.275 -3.728 6.721 1.00 96.62 80 ASN A O 1
ATOM 665 N N . THR A 1 81 ? -4.334 -5.323 7.875 1.00 95.56 81 THR A N 1
ATOM 666 C CA . THR A 1 81 ? -5.404 -4.450 8.368 1.00 95.56 81 THR A CA 1
ATOM 667 C C . THR A 1 81 ? -4.900 -3.260 9.192 1.00 95.56 81 THR A C 1
ATOM 669 O O . THR A 1 81 ? -5.455 -2.156 9.082 1.00 95.56 81 THR A O 1
ATOM 672 N N . HIS A 1 82 ? -3.833 -3.465 9.967 1.00 93.88 82 HIS A N 1
ATOM 673 C CA . HIS A 1 82 ? -3.174 -2.461 10.808 1.00 93.88 82 HIS A CA 1
ATOM 674 C C . HIS A 1 82 ? -2.334 -1.449 10.014 1.00 93.88 82 HIS A C 1
ATOM 676 O O . HIS A 1 82 ? -1.961 -0.414 10.559 1.00 93.88 82 HIS A O 1
ATOM 682 N N . GLY A 1 83 ? -2.101 -1.692 8.721 1.00 94.44 83 GLY A N 1
ATOM 683 C CA . GLY A 1 83 ? -1.271 -0.841 7.871 1.00 94.44 83 GLY A CA 1
ATOM 684 C C . GLY A 1 83 ? 0.214 -1.204 7.882 1.00 94.44 83 GLY A C 1
ATOM 685 O O . GLY A 1 83 ? 1.014 -0.438 7.351 1.00 94.44 83 GLY A O 1
ATOM 686 N N . ASP A 1 84 ? 0.594 -2.361 8.430 1.00 96.62 84 ASP A N 1
ATOM 687 C CA . ASP A 1 84 ? 1.966 -2.857 8.340 1.00 96.62 84 ASP A CA 1
ATOM 688 C C . ASP A 1 84 ? 2.212 -3.499 6.975 1.00 96.62 84 ASP A C 1
ATOM 690 O O . ASP A 1 84 ? 1.384 -4.259 6.466 1.00 96.62 84 ASP A O 1
ATOM 694 N N . GLU A 1 85 ? 3.376 -3.219 6.392 1.00 97.81 85 GLU A N 1
ATOM 695 C CA . GLU A 1 85 ? 3.826 -3.856 5.156 1.00 97.81 85 GLU A CA 1
ATOM 696 C C . GLU A 1 85 ? 4.114 -5.344 5.402 1.00 97.81 85 GLU A C 1
ATOM 698 O O . GLU A 1 85 ? 4.961 -5.705 6.216 1.00 97.81 85 GLU A O 1
ATOM 703 N N . VAL A 1 86 ? 3.419 -6.213 4.667 1.00 97.56 86 VAL A N 1
ATOM 704 C CA . VAL A 1 86 ? 3.565 -7.675 4.753 1.00 97.56 86 VAL A CA 1
ATOM 705 C C . VAL A 1 86 ? 4.440 -8.206 3.622 1.00 97.56 86 VAL A C 1
ATOM 707 O O . VAL A 1 86 ? 5.210 -9.145 3.816 1.00 97.56 86 VAL A O 1
ATOM 710 N N . GLN A 1 87 ? 4.301 -7.640 2.420 1.00 97.50 87 GLN A N 1
ATOM 711 C CA . GLN A 1 87 ? 4.973 -8.137 1.220 1.00 97.50 87 GLN A CA 1
ATOM 712 C C . GLN A 1 87 ? 5.099 -7.041 0.156 1.00 97.50 87 GLN A C 1
ATOM 714 O O . GLN A 1 87 ? 4.209 -6.209 0.010 1.00 97.50 87 GLN A O 1
ATOM 719 N N . CYS A 1 88 ? 6.168 -7.076 -0.644 1.00 97.00 88 CYS A N 1
ATOM 720 C CA . CYS A 1 88 ? 6.344 -6.207 -1.811 1.00 97.00 88 CYS A CA 1
ATOM 721 C C . CYS A 1 88 ? 6.761 -7.014 -3.051 1.00 97.00 88 CYS A C 1
ATOM 723 O O . CYS A 1 88 ? 7.389 -8.067 -2.938 1.00 97.00 88 CYS A O 1
ATOM 725 N N . ALA A 1 89 ? 6.376 -6.539 -4.238 1.00 95.50 89 ALA A N 1
ATOM 726 C CA . ALA A 1 89 ? 6.722 -7.156 -5.519 1.00 95.50 89 ALA A CA 1
ATOM 727 C C . ALA A 1 89 ? 6.766 -6.120 -6.655 1.00 95.50 89 ALA A C 1
ATOM 729 O O . ALA A 1 89 ? 6.180 -5.040 -6.557 1.00 95.50 89 ALA A O 1
ATOM 730 N N . GLY A 1 90 ? 7.477 -6.444 -7.738 1.00 92.31 90 GLY A N 1
ATOM 731 C CA . GLY A 1 90 ? 7.743 -5.547 -8.871 1.00 92.31 90 GLY A CA 1
ATOM 732 C C . GLY A 1 90 ? 9.212 -5.123 -8.962 1.00 92.31 90 GLY A C 1
ATOM 733 O O . GLY A 1 90 ? 9.989 -5.342 -8.037 1.00 92.31 90 GLY A O 1
ATOM 734 N N . TRP A 1 91 ? 9.615 -4.587 -10.116 1.00 88.50 91 TRP A N 1
ATOM 735 C CA . TRP A 1 91 ? 11.035 -4.425 -10.478 1.00 88.50 91 TRP A CA 1
ATOM 736 C C . TRP A 1 91 ? 11.555 -2.987 -10.391 1.00 88.50 91 TRP A C 1
ATOM 738 O O . TRP A 1 91 ? 12.732 -2.760 -10.646 1.00 88.50 91 TRP A O 1
ATOM 748 N N . ASN A 1 92 ? 10.703 -2.012 -10.064 1.00 90.25 92 ASN A N 1
ATOM 749 C CA . ASN A 1 92 ? 11.088 -0.605 -9.964 1.00 90.25 92 ASN A CA 1
ATOM 750 C C . ASN A 1 92 ? 11.173 -0.166 -8.486 1.00 90.25 92 ASN A C 1
ATOM 752 O O . ASN A 1 92 ? 10.129 0.109 -7.887 1.00 90.25 92 ASN A O 1
ATOM 756 N N . PRO A 1 93 ? 12.384 -0.040 -7.905 1.00 91.19 93 PRO A N 1
ATOM 757 C CA . PRO A 1 93 ? 12.563 0.375 -6.513 1.00 91.19 93 PRO A CA 1
ATOM 758 C C . PRO A 1 93 ? 12.055 1.789 -6.229 1.00 91.19 93 PRO A C 1
ATOM 760 O O . PRO A 1 93 ? 11.573 2.055 -5.129 1.00 91.19 93 PRO A O 1
ATOM 763 N N . MET A 1 94 ? 12.126 2.691 -7.218 1.00 92.44 94 MET A N 1
ATOM 764 C CA . MET A 1 94 ? 11.582 4.044 -7.073 1.00 92.44 94 MET A CA 1
ATOM 765 C C . MET A 1 94 ? 10.077 3.994 -6.865 1.00 92.44 94 MET A C 1
ATOM 767 O O . MET A 1 94 ? 9.555 4.739 -6.043 1.00 92.44 94 MET A O 1
ATOM 771 N N . ALA A 1 95 ? 9.399 3.062 -7.538 1.00 92.69 95 ALA A N 1
ATOM 772 C CA . ALA A 1 95 ? 7.968 2.924 -7.364 1.00 92.69 95 ALA A CA 1
ATOM 773 C C . ALA A 1 95 ? 7.603 2.406 -5.967 1.00 92.69 95 ALA A C 1
ATOM 775 O O . ALA A 1 95 ? 6.686 2.902 -5.321 1.00 92.69 95 ALA A O 1
ATOM 776 N N . HIS A 1 96 ? 8.376 1.461 -5.423 1.00 96.38 96 HIS A N 1
ATOM 777 C CA . HIS A 1 96 ? 8.186 1.037 -4.032 1.00 96.38 96 HIS A CA 1
ATOM 778 C C . HIS A 1 96 ? 8.422 2.174 -3.039 1.00 96.38 96 HIS A C 1
ATOM 780 O O . HIS A 1 96 ? 7.675 2.297 -2.072 1.00 96.38 96 HIS A O 1
ATOM 786 N N . ALA A 1 97 ? 9.434 3.013 -3.270 1.00 96.56 97 ALA A N 1
ATOM 787 C CA . ALA A 1 97 ? 9.693 4.175 -2.426 1.00 96.56 97 ALA A CA 1
ATOM 788 C C . ALA A 1 97 ? 8.522 5.171 -2.461 1.00 96.56 97 ALA A C 1
ATOM 790 O O . ALA A 1 97 ? 8.084 5.633 -1.407 1.00 96.56 97 ALA A O 1
ATOM 791 N N . THR A 1 98 ? 7.973 5.449 -3.645 1.00 97.06 98 THR A N 1
ATOM 792 C CA . THR A 1 98 ? 6.786 6.298 -3.812 1.00 97.06 98 THR A CA 1
ATOM 793 C C . THR A 1 98 ? 5.573 5.709 -3.101 1.00 97.06 98 THR A C 1
ATOM 795 O O . THR A 1 98 ? 4.947 6.413 -2.310 1.00 97.06 98 THR A O 1
ATOM 798 N N . ILE A 1 99 ? 5.272 4.421 -3.306 1.00 97.50 99 ILE A N 1
ATOM 799 C CA . ILE A 1 99 ? 4.148 3.744 -2.643 1.00 97.50 99 ILE A CA 1
ATOM 800 C C . ILE A 1 99 ? 4.284 3.854 -1.124 1.00 97.50 99 ILE A C 1
ATOM 802 O O . ILE A 1 99 ? 3.360 4.328 -0.469 1.00 97.50 99 ILE A O 1
ATOM 806 N N . ARG A 1 100 ? 5.442 3.490 -0.556 1.00 98.06 100 ARG A N 1
ATOM 807 C CA . ARG A 1 100 ? 5.675 3.572 0.896 1.00 98.06 100 ARG A CA 1
ATOM 808 C C . ARG A 1 100 ? 5.511 4.992 1.421 1.00 98.06 100 ARG A C 1
ATOM 810 O O . ARG A 1 100 ? 4.861 5.184 2.443 1.00 98.06 100 ARG A O 1
ATOM 817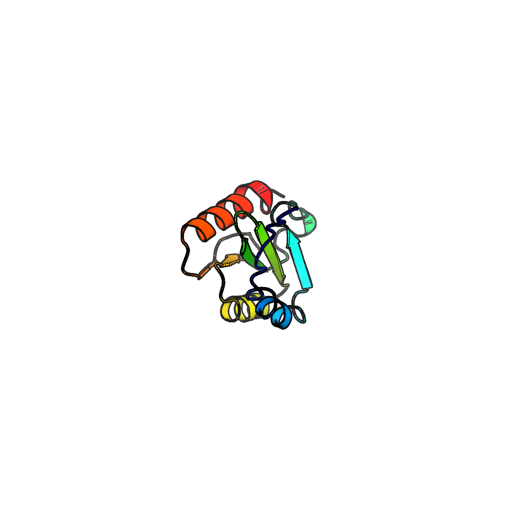 N N . ARG A 1 101 ? 6.073 5.982 0.723 1.00 97.50 101 ARG A N 1
ATOM 818 C CA . ARG A 1 101 ? 5.955 7.395 1.100 1.00 97.50 101 ARG A CA 1
ATOM 819 C C . ARG A 1 101 ? 4.492 7.826 1.143 1.00 97.50 101 ARG A C 1
ATOM 821 O O . ARG A 1 101 ? 4.043 8.335 2.162 1.00 97.50 101 ARG A O 1
ATOM 828 N N . VAL A 1 102 ? 3.739 7.599 0.067 1.00 97.19 102 VAL A N 1
ATOM 829 C CA . VAL A 1 102 ? 2.338 8.037 -0.021 1.00 97.19 102 VAL A CA 1
ATOM 830 C C . VAL A 1 102 ? 1.459 7.289 0.982 1.00 97.19 102 VAL A C 1
ATOM 832 O O . VAL A 1 102 ? 0.652 7.916 1.665 1.00 97.19 102 VAL A O 1
ATOM 835 N N . MET A 1 103 ? 1.642 5.976 1.133 1.00 97.38 103 MET A N 1
ATOM 836 C CA . MET A 1 103 ? 0.880 5.188 2.103 1.00 97.38 103 MET A CA 1
ATOM 837 C C . MET A 1 103 ? 1.095 5.695 3.532 1.00 97.38 103 MET A C 1
ATOM 839 O O . MET A 1 103 ? 0.117 5.938 4.235 1.00 97.38 103 MET A O 1
ATOM 843 N N . THR A 1 104 ? 2.346 5.927 3.933 1.00 96.00 104 THR A N 1
ATOM 844 C CA . THR A 1 104 ? 2.691 6.404 5.280 1.00 96.00 104 THR A CA 1
ATOM 845 C C . THR A 1 104 ? 2.269 7.855 5.519 1.00 96.00 104 THR A C 1
ATOM 847 O O . THR A 1 104 ? 1.750 8.176 6.581 1.00 96.00 104 THR A O 1
ATOM 850 N N . GLU A 1 105 ? 2.486 8.751 4.553 1.00 96.00 105 GLU A N 1
ATOM 851 C CA . GLU A 1 105 ? 2.265 10.192 4.744 1.00 96.00 105 GLU A CA 1
ATOM 852 C C . GLU A 1 105 ? 0.824 10.643 4.490 1.00 96.00 105 GLU A C 1
ATOM 854 O O . GLU A 1 105 ? 0.436 11.720 4.949 1.00 96.00 105 GLU A O 1
ATOM 859 N N . LYS A 1 106 ? 0.048 9.892 3.698 1.00 95.50 106 LYS A N 1
ATOM 860 C CA . LYS A 1 106 ? -1.273 10.326 3.214 1.00 95.50 106 LYS A CA 1
ATOM 861 C C . LYS A 1 106 ? -2.378 9.353 3.571 1.00 95.50 106 LYS A C 1
ATOM 863 O O . LYS A 1 106 ? -3.377 9.778 4.137 1.00 95.50 106 LYS A O 1
ATOM 868 N N . TYR A 1 107 ? -2.208 8.076 3.253 1.00 95.44 107 TYR A N 1
ATOM 869 C CA . TYR A 1 107 ? -3.322 7.136 3.310 1.00 95.44 107 TYR A CA 1
ATOM 870 C C . TYR A 1 107 ? -3.572 6.566 4.713 1.00 95.44 107 TYR A C 1
ATOM 872 O O . TYR A 1 107 ? -4.718 6.480 5.151 1.00 95.44 107 TYR A O 1
ATOM 880 N N . LEU A 1 108 ? -2.505 6.178 5.419 1.00 94.25 108 LEU A N 1
ATOM 881 C CA . LEU A 1 108 ? -2.548 5.505 6.725 1.00 94.25 108 LEU A CA 1
ATOM 882 C C . LEU A 1 108 ? -2.508 6.472 7.922 1.00 94.25 108 LEU A C 1
ATOM 884 O O . LEU A 1 108 ? -2.293 6.041 9.050 1.00 94.25 108 LEU A O 1
ATOM 888 N N . THR A 1 109 ? -2.692 7.773 7.693 1.00 87.25 109 THR A N 1
ATOM 889 C CA . THR A 1 109 ? -2.641 8.807 8.742 1.00 87.25 109 THR A CA 1
ATOM 890 C C . THR A 1 109 ? -3.958 8.998 9.504 1.00 87.25 109 THR A C 1
ATOM 892 O O . THR A 1 109 ? -3.967 9.732 10.493 1.00 87.25 109 THR A O 1
ATOM 895 N N . GLY A 1 110 ? -5.048 8.373 9.039 1.00 67.00 110 GLY A N 1
ATOM 896 C CA . GLY A 1 110 ? -6.391 8.422 9.641 1.00 67.00 110 GLY A CA 1
ATOM 897 C C . GLY A 1 110 ? -6.583 7.548 10.878 1.00 67.00 110 GLY A C 1
ATOM 898 O O . GLY A 1 110 ? -5.873 6.529 11.040 1.00 67.00 110 GLY A O 1
#

pLDDT: mean 80.64, std 22.55, range [29.3, 98.12]